Protein AF-A0A1G6EHE6-F1 (afdb_monomer_lite)

Radius of gyration: 26.33 Å; chains: 1; bounding box: 67×30×73 Å

Sequence (181 aa):
MSSIYSFLAGKMNAIILICGVLLIVLLVGNYIAILGHYNQIKSIMNWKNTKSMLNKNTHEVEDQADSEKVTPDSIRELETAFNKTCSWHEAFSQLIPLFPLFGILGTVAGLIMQLNTEDLSTIFSSLHLALGSTFYGLIFAIILKFVDAVGPSRTINETEIILEDYDKKVNNAVMLGNISE

Structure (mmCIF, N/CA/C/O backbone):
data_AF-A0A1G6EHE6-F1
#
_entry.id   AF-A0A1G6EHE6-F1
#
loop_
_atom_site.group_PDB
_atom_site.id
_atom_site.type_symbol
_atom_site.label_atom_id
_atom_site.label_alt_id
_atom_site.label_comp_id
_atom_site.label_asym_id
_atom_site.label_entity_id
_atom_site.label_seq_id
_atom_site.pdbx_PDB_ins_code
_atom_site.Cartn_x
_atom_site.Cartn_y
_atom_site.Cartn_z
_atom_site.occupancy
_atom_site.B_iso_or_equiv
_atom_site.auth_seq_id
_atom_site.auth_comp_id
_atom_site.auth_asym_id
_atom_site.auth_atom_id
_atom_site.pdbx_PDB_model_num
ATOM 1 N N . MET A 1 1 ? 32.432 3.040 -12.589 1.00 46.97 1 MET A N 1
ATOM 2 C CA . MET A 1 1 ? 31.118 3.720 -12.654 1.00 46.97 1 MET A CA 1
ATOM 3 C C . MET A 1 1 ? 30.158 3.016 -13.623 1.00 46.97 1 MET A C 1
ATOM 5 O O . MET A 1 1 ? 29.131 2.560 -13.158 1.00 46.97 1 MET A O 1
ATOM 9 N N . SER A 1 2 ? 30.499 2.823 -14.910 1.00 54.28 2 SER A N 1
ATOM 10 C CA . SER A 1 2 ? 29.617 2.233 -15.954 1.00 54.28 2 SER A CA 1
ATOM 11 C C . SER A 1 2 ? 28.984 0.851 -15.637 1.00 54.28 2 SER A C 1
ATOM 13 O O . SER A 1 2 ? 27.790 0.669 -15.860 1.00 54.28 2 SER A O 1
ATOM 15 N N . SER A 1 3 ? 29.723 -0.089 -15.030 1.00 56.53 3 SER A N 1
ATOM 16 C CA . SER A 1 3 ? 29.241 -1.471 -14.789 1.00 56.53 3 SER A CA 1
ATOM 17 C C . SER A 1 3 ? 28.079 -1.592 -13.780 1.00 56.53 3 SER A C 1
ATOM 19 O O . SER A 1 3 ? 27.205 -2.443 -13.918 1.00 56.53 3 SER A O 1
ATOM 21 N N . ILE A 1 4 ? 28.017 -0.706 -12.777 1.00 58.03 4 ILE A N 1
ATOM 22 C CA . ILE A 1 4 ? 26.925 -0.705 -11.785 1.00 58.03 4 ILE A CA 1
ATOM 23 C C . ILE A 1 4 ? 25.626 -0.191 -12.407 1.00 58.03 4 ILE A C 1
ATOM 25 O O . ILE A 1 4 ? 24.562 -0.735 -12.127 1.00 58.03 4 ILE A O 1
ATOM 29 N N . TYR A 1 5 ? 25.712 0.820 -13.275 1.00 60.62 5 TYR A N 1
ATOM 30 C CA . TYR A 1 5 ? 24.542 1.404 -13.929 1.00 60.62 5 TYR A CA 1
ATOM 31 C C . TYR A 1 5 ? 23.912 0.446 -14.936 1.00 60.62 5 TYR A C 1
ATOM 33 O O . TYR A 1 5 ? 22.695 0.295 -14.924 1.00 60.62 5 TYR A O 1
ATOM 41 N N . SER A 1 6 ? 24.708 -0.251 -15.755 1.00 58.25 6 SER A N 1
ATOM 42 C CA . SER A 1 6 ? 24.171 -1.243 -16.697 1.00 58.25 6 SER A CA 1
ATOM 43 C C . SER A 1 6 ? 23.527 -2.433 -15.976 1.00 58.25 6 SER A C 1
ATOM 45 O O . SER A 1 6 ? 22.465 -2.905 -16.385 1.00 58.25 6 SER A O 1
ATOM 47 N N . PHE A 1 7 ? 24.113 -2.871 -14.856 1.00 60.56 7 PHE A N 1
ATOM 48 C CA . PHE A 1 7 ? 23.555 -3.932 -14.019 1.00 60.56 7 PHE A CA 1
ATOM 49 C C . PHE A 1 7 ? 22.258 -3.514 -13.309 1.00 60.56 7 PHE A C 1
ATOM 51 O O . PHE A 1 7 ? 21.298 -4.287 -13.294 1.00 60.56 7 PHE A O 1
ATOM 58 N N . LEU A 1 8 ? 22.200 -2.300 -12.741 1.00 59.28 8 LEU A N 1
ATOM 59 C CA . LEU A 1 8 ? 20.983 -1.773 -12.108 1.00 59.28 8 LEU A CA 1
ATOM 60 C C . LEU A 1 8 ? 19.866 -1.562 -13.132 1.00 59.28 8 LEU A C 1
ATOM 62 O O . LEU A 1 8 ? 18.719 -1.918 -12.873 1.00 59.28 8 LEU A O 1
ATOM 66 N N . ALA A 1 9 ? 20.206 -1.012 -14.297 1.00 62.25 9 ALA A N 1
ATOM 67 C CA . ALA A 1 9 ? 19.264 -0.735 -15.368 1.00 62.25 9 ALA A CA 1
ATOM 68 C C . ALA A 1 9 ? 18.595 -2.018 -15.876 1.00 62.25 9 ALA A C 1
ATOM 70 O O . ALA A 1 9 ? 17.373 -2.094 -15.910 1.00 62.25 9 ALA A O 1
ATOM 71 N N . GLY A 1 10 ? 19.364 -3.079 -16.148 1.00 67.38 10 GLY A N 1
ATOM 72 C CA . GLY A 1 10 ? 18.800 -4.365 -16.578 1.00 67.38 10 GLY A CA 1
ATOM 73 C C . GLY A 1 10 ? 17.889 -5.041 -15.543 1.00 67.38 10 GLY A C 1
ATOM 74 O O . GLY A 1 10 ? 17.078 -5.892 -15.901 1.00 67.38 10 GLY A O 1
ATOM 75 N N . LYS A 1 11 ? 17.991 -4.665 -14.260 1.00 81.56 11 LYS A N 1
ATOM 76 C CA . LYS A 1 11 ? 17.233 -5.273 -13.152 1.00 81.56 11 LYS A CA 1
ATOM 77 C C . LYS A 1 11 ? 16.144 -4.379 -12.566 1.00 81.56 11 LYS A C 1
ATOM 79 O O . LYS A 1 11 ? 15.414 -4.829 -11.687 1.00 81.56 11 LYS A O 1
ATOM 84 N N . MET A 1 12 ? 15.984 -3.151 -13.049 1.00 80.50 12 MET A N 1
ATOM 85 C CA . MET A 1 12 ? 15.078 -2.175 -12.440 1.00 80.50 12 MET A CA 1
ATOM 86 C C . MET A 1 12 ? 13.614 -2.621 -12.460 1.00 80.50 12 MET A C 1
ATOM 88 O O . MET A 1 12 ? 12.939 -2.553 -11.438 1.00 80.50 12 MET A O 1
ATOM 92 N N . ASN A 1 13 ? 13.146 -3.164 -13.587 1.00 84.31 13 ASN A N 1
ATOM 93 C CA . ASN A 1 13 ? 11.782 -3.689 -13.701 1.00 84.31 13 ASN A CA 1
ATOM 94 C C . ASN A 1 13 ? 11.543 -4.838 -12.712 1.00 84.31 13 ASN A C 1
ATOM 96 O O . ASN A 1 13 ? 10.498 -4.897 -12.070 1.00 84.31 13 ASN A O 1
ATOM 100 N N . ALA A 1 14 ? 12.536 -5.716 -12.539 1.00 86.44 14 ALA A N 1
ATOM 101 C CA . ALA A 1 14 ? 12.469 -6.800 -11.565 1.00 86.44 14 ALA A CA 1
ATOM 102 C C . ALA A 1 14 ? 12.442 -6.270 -10.122 1.00 86.44 14 ALA A C 1
ATOM 104 O O . ALA A 1 14 ? 11.691 -6.793 -9.305 1.00 86.44 14 ALA A O 1
ATOM 105 N N . ILE A 1 15 ? 13.199 -5.212 -9.813 1.00 87.38 15 ILE A N 1
ATOM 106 C CA . ILE A 1 15 ? 13.167 -4.555 -8.497 1.00 87.38 15 ILE A CA 1
ATOM 107 C C . ILE A 1 15 ? 11.777 -3.973 -8.226 1.00 87.38 15 ILE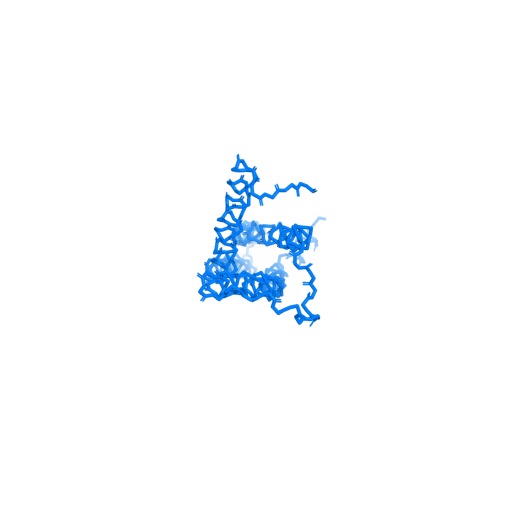 A C 1
ATOM 109 O O . ILE A 1 15 ? 11.216 -4.240 -7.168 1.00 87.38 15 ILE A O 1
ATOM 113 N N . ILE A 1 16 ? 11.188 -3.251 -9.187 1.00 87.94 16 ILE A N 1
ATOM 114 C CA . ILE A 1 16 ? 9.831 -2.692 -9.062 1.00 87.94 16 ILE A CA 1
ATOM 115 C C . ILE A 1 16 ? 8.811 -3.811 -8.817 1.00 87.94 16 ILE A C 1
ATOM 117 O O . ILE A 1 16 ? 7.983 -3.691 -7.918 1.00 87.94 16 ILE A O 1
ATOM 121 N N . LEU A 1 17 ? 8.900 -4.916 -9.564 1.00 89.06 17 LEU A N 1
ATOM 122 C CA . LEU A 1 17 ? 8.022 -6.078 -9.396 1.00 89.06 17 LEU A CA 1
ATOM 123 C C . LEU A 1 17 ? 8.167 -6.717 -8.009 1.00 89.06 17 LEU A C 1
ATOM 125 O O . LEU A 1 17 ? 7.165 -6.946 -7.336 1.00 89.06 17 LEU A O 1
ATOM 129 N N . ILE A 1 18 ? 9.398 -6.977 -7.560 1.00 91.94 18 ILE A N 1
ATOM 130 C CA . ILE A 1 18 ? 9.665 -7.599 -6.255 1.00 91.94 18 ILE A CA 1
ATOM 131 C C . ILE A 1 18 ? 9.201 -6.685 -5.120 1.00 91.94 18 ILE A C 1
ATOM 133 O O . ILE A 1 18 ? 8.507 -7.146 -4.218 1.00 91.94 18 ILE A O 1
ATOM 137 N N . CYS A 1 19 ? 9.532 -5.392 -5.174 1.00 91.12 19 CYS A N 1
ATOM 138 C CA . CYS A 1 19 ? 9.067 -4.412 -4.196 1.00 91.12 19 CYS A CA 1
ATOM 139 C C . CYS A 1 19 ? 7.539 -4.294 -4.198 1.00 91.12 19 CYS A C 1
ATOM 141 O O . CYS A 1 19 ? 6.944 -4.213 -3.128 1.00 91.12 19 CYS A O 1
ATOM 143 N N . GLY A 1 20 ? 6.902 -4.327 -5.372 1.00 91.12 20 GLY A N 1
ATOM 144 C CA . GLY A 1 20 ? 5.446 -4.301 -5.519 1.00 91.12 20 GLY A CA 1
ATOM 145 C C . GLY A 1 20 ? 4.784 -5.496 -4.848 1.00 91.12 20 GLY A C 1
ATOM 146 O O . GLY A 1 20 ? 3.915 -5.322 -4.000 1.00 91.12 20 GLY A O 1
ATOM 147 N N . VAL A 1 21 ? 5.244 -6.709 -5.161 1.00 93.38 21 VAL A N 1
ATOM 148 C CA . VAL A 1 21 ? 4.733 -7.947 -4.553 1.00 93.38 21 VAL A CA 1
ATOM 149 C C . VAL A 1 21 ? 4.984 -7.975 -3.046 1.00 93.38 21 VAL A C 1
ATOM 151 O O . VAL A 1 21 ? 4.081 -8.316 -2.286 1.00 93.38 21 VAL A O 1
ATOM 154 N N . LEU A 1 22 ? 6.174 -7.572 -2.595 1.00 94.31 22 LEU A N 1
ATOM 155 C CA . LEU A 1 22 ? 6.494 -7.474 -1.171 1.00 94.31 22 LEU A CA 1
ATOM 156 C C . LEU A 1 22 ? 5.542 -6.510 -0.452 1.00 94.31 22 LEU A C 1
ATOM 158 O O . LEU A 1 22 ? 5.023 -6.848 0.610 1.00 94.31 22 LEU A O 1
ATOM 162 N N . LEU A 1 23 ? 5.275 -5.339 -1.040 1.00 93.25 23 LEU A N 1
ATOM 163 C CA . LEU A 1 23 ? 4.360 -4.365 -0.455 1.00 93.25 23 LEU A CA 1
ATOM 164 C C . LEU A 1 23 ? 2.926 -4.900 -0.402 1.00 93.25 23 LEU A C 1
ATOM 166 O O . LEU A 1 23 ? 2.255 -4.702 0.603 1.00 93.25 23 LEU A O 1
ATOM 170 N N . ILE A 1 24 ? 2.473 -5.626 -1.433 1.00 92.62 24 ILE A N 1
ATOM 171 C CA . ILE A 1 24 ? 1.167 -6.304 -1.416 1.00 92.62 24 ILE A CA 1
ATOM 172 C C . ILE A 1 24 ? 1.088 -7.265 -0.226 1.00 92.62 24 ILE A C 1
ATOM 174 O O . ILE A 1 24 ? 0.118 -7.221 0.525 1.00 92.62 24 ILE A O 1
ATOM 178 N N . VAL A 1 25 ? 2.106 -8.108 -0.025 1.00 93.25 25 VAL A N 1
ATOM 179 C CA . VAL A 1 25 ? 2.135 -9.068 1.091 1.00 93.25 25 VAL A CA 1
ATOM 180 C C . VAL A 1 25 ? 2.094 -8.350 2.440 1.00 93.25 25 VAL A C 1
ATOM 182 O O . VAL A 1 25 ? 1.324 -8.749 3.312 1.00 93.25 25 VAL A O 1
ATOM 185 N N . LEU A 1 26 ? 2.868 -7.274 2.608 1.00 92.38 26 LEU A N 1
ATOM 186 C CA . LEU A 1 26 ? 2.869 -6.474 3.837 1.00 92.38 26 LEU A CA 1
ATOM 187 C C . LEU A 1 26 ? 1.515 -5.798 4.086 1.00 92.38 26 LEU A C 1
ATOM 189 O O . LEU A 1 26 ? 1.013 -5.836 5.206 1.00 92.38 26 LEU A O 1
ATOM 193 N N . LEU A 1 27 ? 0.897 -5.229 3.050 1.00 91.25 27 LEU A N 1
ATOM 194 C CA . LEU A 1 27 ? -0.382 -4.525 3.149 1.00 91.25 27 LEU A CA 1
ATOM 195 C C . LEU A 1 27 ? -1.526 -5.502 3.459 1.00 91.25 27 LEU A C 1
ATOM 197 O O . LEU A 1 27 ? -2.332 -5.234 4.346 1.00 91.25 27 LEU A O 1
ATOM 201 N N . VAL A 1 28 ? -1.555 -6.669 2.806 1.00 90.69 28 VAL A N 1
ATOM 202 C CA . VAL A 1 28 ? -2.533 -7.735 3.084 1.00 90.69 28 VAL A CA 1
ATOM 203 C C . VAL A 1 28 ? -2.325 -8.331 4.477 1.00 90.69 28 VAL A C 1
ATOM 205 O O . VAL A 1 28 ? -3.293 -8.493 5.217 1.00 90.69 28 VAL A O 1
ATOM 208 N N . GLY A 1 29 ? -1.081 -8.624 4.865 1.00 90.12 29 GLY A N 1
ATOM 209 C CA . GLY A 1 29 ? -0.766 -9.126 6.204 1.00 90.12 29 GLY A CA 1
ATOM 210 C C . GLY A 1 29 ? -1.202 -8.147 7.294 1.00 90.12 29 GLY A C 1
ATOM 211 O O . GLY A 1 29 ? -1.838 -8.545 8.270 1.00 90.12 29 GLY A O 1
ATOM 212 N N . ASN A 1 30 ? -0.945 -6.855 7.084 1.00 90.62 30 ASN A N 1
ATOM 213 C CA . ASN A 1 30 ? -1.386 -5.816 8.003 1.00 90.62 30 ASN A CA 1
ATOM 214 C C . ASN A 1 30 ? -2.915 -5.661 8.017 1.00 90.62 30 ASN A C 1
ATOM 216 O O . ASN A 1 30 ? -3.511 -5.510 9.078 1.00 90.62 30 ASN A O 1
ATOM 220 N N . TYR A 1 31 ? -3.577 -5.771 6.861 1.00 90.75 31 TYR A N 1
ATOM 221 C CA . TYR A 1 31 ? -5.038 -5.734 6.780 1.00 90.75 31 TYR A CA 1
ATOM 222 C C . TYR A 1 31 ? -5.698 -6.856 7.594 1.00 90.75 31 TYR A C 1
ATOM 224 O O . TYR A 1 31 ? -6.672 -6.606 8.303 1.00 90.75 31 TYR A O 1
ATOM 232 N N . ILE A 1 32 ? -5.148 -8.073 7.557 1.00 91.12 32 ILE A N 1
ATOM 233 C CA . ILE A 1 32 ? -5.642 -9.193 8.373 1.00 91.12 32 ILE A CA 1
ATOM 234 C C . ILE A 1 32 ? -5.498 -8.882 9.871 1.00 91.12 32 ILE A C 1
ATOM 236 O O . ILE A 1 32 ? -6.427 -9.143 10.635 1.00 91.12 32 ILE A O 1
ATOM 240 N N . ALA A 1 33 ? -4.373 -8.292 10.291 1.00 88.88 33 ALA A N 1
ATOM 241 C CA . ALA A 1 33 ? -4.165 -7.885 11.683 1.00 88.88 33 ALA A CA 1
ATOM 242 C C . ALA A 1 33 ? -5.183 -6.819 12.130 1.00 88.88 33 ALA A C 1
ATOM 244 O O . ALA A 1 33 ? -5.808 -6.966 13.182 1.00 88.88 33 ALA A O 1
ATOM 245 N N . ILE A 1 34 ? -5.427 -5.802 11.294 1.00 88.56 34 ILE A N 1
ATOM 246 C CA . ILE A 1 34 ? -6.449 -4.767 11.531 1.00 88.56 34 ILE A CA 1
ATOM 247 C C . ILE A 1 34 ? -7.835 -5.394 11.675 1.00 88.56 34 ILE A C 1
ATOM 249 O O . ILE A 1 34 ? -8.570 -5.059 12.600 1.00 88.56 34 ILE A O 1
ATOM 253 N N . LEU A 1 35 ? -8.191 -6.334 10.796 1.00 87.38 35 LEU A N 1
ATOM 254 C CA . LEU A 1 35 ? -9.485 -7.011 10.852 1.00 87.38 35 LEU A CA 1
ATOM 255 C C . LEU A 1 35 ? -9.638 -7.859 12.126 1.00 87.38 35 LEU A C 1
ATOM 257 O O . LEU A 1 35 ? -10.729 -7.933 12.694 1.00 87.38 35 LEU A O 1
ATOM 261 N N . GLY A 1 36 ? -8.545 -8.464 12.601 1.00 86.50 36 GLY A N 1
ATOM 262 C CA . GLY A 1 36 ? -8.493 -9.154 13.889 1.00 86.50 36 GLY A CA 1
ATOM 263 C C . GLY A 1 36 ? -8.833 -8.222 15.053 1.00 86.50 36 GLY A C 1
ATOM 264 O O . GLY A 1 36 ? -9.741 -8.523 15.831 1.00 86.50 36 GLY A O 1
ATOM 265 N N . HIS A 1 37 ? -8.174 -7.062 15.122 1.00 85.75 37 HIS A N 1
ATOM 266 C CA . HIS A 1 37 ? -8.457 -6.043 16.136 1.00 85.75 37 HIS A CA 1
ATOM 267 C C . HIS A 1 37 ? -9.887 -5.498 16.027 1.00 85.75 37 HIS A C 1
ATOM 269 O O . HIS A 1 37 ? -10.592 -5.438 17.033 1.00 85.75 37 HIS A O 1
ATOM 275 N N . TYR A 1 38 ? -10.363 -5.194 14.814 1.00 84.44 38 TYR A N 1
ATOM 276 C CA . TYR A 1 38 ? -11.737 -4.742 14.573 1.00 84.44 38 TYR A CA 1
ATOM 277 C C . TYR A 1 38 ? -12.773 -5.728 15.128 1.00 84.44 38 TYR A C 1
ATOM 279 O O . TYR A 1 38 ? -13.697 -5.330 15.839 1.00 84.44 38 TYR A O 1
ATOM 287 N N . ASN A 1 39 ? -12.615 -7.026 14.847 1.00 84.81 39 ASN A N 1
ATOM 288 C CA . ASN A 1 39 ? -13.546 -8.050 15.319 1.00 84.81 39 ASN A CA 1
ATOM 289 C C . ASN A 1 39 ? -13.543 -8.179 16.850 1.00 84.81 39 ASN A C 1
ATOM 291 O O . ASN A 1 39 ? -14.613 -8.333 17.447 1.00 84.81 39 ASN A O 1
ATOM 295 N N . GLN A 1 40 ? -12.373 -8.073 17.491 1.00 84.12 40 GLN A N 1
ATOM 296 C CA . GLN A 1 40 ? -12.267 -8.076 18.953 1.00 84.12 40 GLN A CA 1
ATOM 297 C C . GLN A 1 40 ? -12.974 -6.863 19.565 1.00 84.12 40 GLN A C 1
ATOM 299 O O . GLN A 1 40 ? -13.888 -7.046 20.371 1.00 84.12 40 GLN A O 1
ATOM 304 N N . ILE A 1 41 ? -12.642 -5.649 19.114 1.00 81.81 41 ILE A N 1
ATOM 305 C CA . ILE A 1 41 ? -13.253 -4.401 19.599 1.00 81.81 41 ILE A CA 1
ATOM 306 C C . ILE A 1 41 ? -14.781 -4.448 19.409 1.00 81.81 41 ILE A C 1
ATOM 308 O O . ILE A 1 41 ? -15.544 -4.173 20.339 1.00 81.81 41 ILE A O 1
ATOM 312 N N . LYS A 1 42 ? -15.253 -4.898 18.238 1.00 81.88 42 LYS A N 1
ATOM 313 C CA . LYS A 1 42 ? -16.684 -5.031 17.924 1.00 81.88 42 LYS A CA 1
ATOM 314 C C . LYS A 1 42 ? -17.421 -6.002 18.848 1.00 81.88 42 LYS A C 1
ATOM 316 O O . LYS A 1 42 ? -18.529 -5.692 19.289 1.00 81.88 42 LYS A O 1
ATOM 321 N N . SER A 1 43 ? -16.832 -7.164 19.139 1.00 79.06 43 SER A N 1
ATOM 322 C CA . SER A 1 43 ? -17.438 -8.168 20.026 1.00 79.06 43 SER A CA 1
ATOM 323 C C . SER A 1 43 ? -17.643 -7.632 21.448 1.00 79.06 43 SER A C 1
ATOM 325 O O . SER A 1 43 ? -18.735 -7.769 22.006 1.00 79.06 43 SER A O 1
ATOM 327 N N . ILE A 1 44 ? -16.644 -6.919 21.976 1.00 72.94 44 ILE A N 1
ATOM 328 C CA . ILE A 1 44 ? -16.655 -6.348 23.326 1.00 72.94 44 ILE A CA 1
ATOM 329 C C . ILE A 1 44 ? -17.759 -5.290 23.476 1.00 72.94 44 ILE A C 1
ATOM 331 O O . ILE A 1 44 ? -18.520 -5.309 24.450 1.00 72.94 44 ILE A O 1
ATOM 335 N N . MET A 1 45 ? -17.919 -4.387 22.504 1.00 69.19 45 MET A N 1
ATOM 336 C CA . MET A 1 45 ? -18.953 -3.348 22.616 1.00 69.19 45 MET A CA 1
ATOM 337 C C . MET A 1 45 ? -20.366 -3.880 22.380 1.00 69.19 45 MET A C 1
ATOM 339 O O . MET A 1 45 ? -21.297 -3.440 23.060 1.00 69.19 45 MET A O 1
ATOM 343 N N . ASN A 1 46 ? -20.551 -4.828 21.453 1.00 69.44 46 ASN A N 1
ATOM 344 C CA . ASN A 1 46 ? -21.866 -5.435 21.222 1.00 69.44 46 ASN A CA 1
ATOM 345 C C . ASN A 1 46 ? -22.372 -6.177 22.468 1.00 69.44 46 ASN A C 1
ATOM 347 O O . ASN A 1 46 ? -23.564 -6.107 22.788 1.00 69.44 46 ASN A O 1
ATOM 351 N N . TRP A 1 47 ? -21.473 -6.836 23.206 1.00 57.47 47 TRP A N 1
ATOM 352 C CA . TRP A 1 47 ? -21.811 -7.488 24.469 1.00 57.47 47 TRP A CA 1
ATOM 353 C C . TRP A 1 47 ? -22.275 -6.479 25.531 1.00 57.47 47 TRP A C 1
ATOM 355 O O . TRP A 1 47 ? -23.330 -6.660 26.145 1.00 57.47 47 TRP A O 1
ATOM 365 N N . LYS A 1 48 ? -21.562 -5.354 25.685 1.00 58.81 48 LYS A N 1
ATOM 366 C CA . LYS A 1 48 ? -21.922 -4.294 26.645 1.00 58.81 48 LYS A CA 1
ATOM 367 C C . LYS A 1 48 ? -23.272 -3.644 26.320 1.00 58.81 48 LYS A C 1
ATOM 369 O O . LYS A 1 48 ? -24.071 -3.412 27.227 1.00 58.81 48 LYS A O 1
ATOM 374 N N . ASN A 1 49 ? -23.561 -3.403 25.038 1.00 56.06 49 ASN A N 1
ATOM 375 C CA . ASN A 1 49 ? -24.843 -2.835 24.610 1.00 56.06 49 ASN A CA 1
ATOM 376 C C . ASN A 1 49 ? -26.013 -3.796 24.900 1.00 56.06 49 ASN A C 1
ATOM 378 O O . ASN A 1 49 ? -27.057 -3.381 25.398 1.00 56.06 49 ASN A O 1
ATOM 382 N N . THR A 1 50 ? -25.811 -5.101 24.686 1.00 51.97 50 THR A N 1
ATOM 383 C CA . THR A 1 50 ? -26.812 -6.137 24.996 1.00 51.97 50 THR A CA 1
ATOM 384 C C . THR A 1 50 ? -27.067 -6.242 26.505 1.00 51.97 50 THR A C 1
ATOM 386 O O . THR A 1 50 ? -28.219 -6.219 26.939 1.00 51.97 50 THR A O 1
ATOM 389 N N . LYS A 1 51 ? -26.013 -6.257 27.334 1.00 53.25 51 LYS A N 1
ATOM 390 C CA . LYS A 1 51 ? -26.146 -6.319 28.801 1.00 53.25 51 LYS A CA 1
ATOM 391 C C . LYS A 1 51 ? -26.777 -5.048 29.389 1.00 53.25 51 LYS A C 1
ATOM 393 O O . LYS A 1 51 ? -27.585 -5.134 30.309 1.00 53.25 51 LYS A O 1
ATOM 398 N N . SER A 1 52 ? -26.484 -3.873 28.821 1.00 48.00 52 SER A N 1
ATOM 399 C CA . SER A 1 52 ? -27.118 -2.604 29.213 1.00 48.00 52 SER A CA 1
ATOM 400 C C . SER A 1 52 ? -28.623 -2.566 28.921 1.00 48.00 52 SER A C 1
ATOM 402 O O . SER A 1 52 ? -29.356 -1.899 29.649 1.00 48.00 52 SER A O 1
ATOM 404 N N . MET A 1 53 ? -29.089 -3.249 27.871 1.00 41.12 53 MET A N 1
ATOM 405 C CA . MET A 1 53 ? -30.516 -3.342 27.538 1.00 41.12 53 MET A CA 1
ATOM 406 C C . MET A 1 53 ? -31.257 -4.310 28.472 1.00 41.12 53 MET A C 1
ATOM 408 O O . MET A 1 53 ? -32.374 -4.019 28.892 1.00 41.12 53 MET A O 1
ATOM 412 N N . LEU A 1 54 ? -30.626 -5.430 28.843 1.00 48.28 54 LEU A N 1
ATOM 413 C CA . LEU A 1 54 ? -31.186 -6.411 29.784 1.00 48.28 54 LEU A CA 1
ATOM 414 C C . LEU A 1 54 ? -31.270 -5.878 31.225 1.00 48.28 54 LEU A C 1
ATOM 416 O O . LEU A 1 54 ? -32.264 -6.115 31.910 1.00 48.28 54 LEU A O 1
ATOM 420 N N . ASN A 1 55 ? -30.286 -5.086 31.662 1.00 47.88 55 ASN A N 1
ATOM 421 C CA . ASN A 1 55 ? -30.278 -4.482 33.002 1.00 47.88 55 ASN A CA 1
ATOM 422 C C . ASN A 1 55 ? -31.347 -3.377 33.174 1.00 47.88 55 ASN A C 1
ATOM 424 O O . ASN A 1 55 ? -31.737 -3.037 34.283 1.00 47.88 55 ASN A O 1
ATOM 428 N N . LYS A 1 56 ? -31.882 -2.820 32.079 1.00 50.19 56 LYS A N 1
ATOM 429 C CA . LYS A 1 56 ? -32.932 -1.791 32.162 1.00 50.19 56 LYS A CA 1
ATOM 430 C C . LYS A 1 56 ? -34.326 -2.364 32.464 1.00 50.19 56 LYS A C 1
ATOM 432 O O . LYS A 1 56 ? -35.204 -1.606 32.862 1.00 50.19 56 LYS A O 1
ATOM 437 N N . ASN A 1 57 ? -34.521 -3.676 32.290 1.00 46.88 57 ASN A N 1
ATOM 438 C CA . ASN A 1 57 ? -35.835 -4.331 32.363 1.00 46.88 57 ASN A CA 1
ATOM 439 C C . ASN A 1 57 ? -35.969 -5.381 33.479 1.00 46.88 57 ASN A C 1
ATOM 441 O O . ASN A 1 57 ? -37.068 -5.889 33.689 1.00 46.88 57 ASN A O 1
ATOM 445 N N . THR A 1 58 ? -34.898 -5.701 34.206 1.00 45.94 58 THR A N 1
ATOM 446 C CA . THR A 1 58 ? -34.913 -6.769 35.218 1.00 45.94 58 THR A CA 1
ATOM 447 C C . THR A 1 58 ? -34.075 -6.337 36.417 1.00 45.94 58 THR A C 1
ATOM 449 O O . THR A 1 58 ? -32.866 -6.173 36.299 1.00 45.94 58 THR A O 1
ATOM 452 N N . HIS A 1 59 ? -34.719 -6.125 37.568 1.00 45.00 59 HIS A N 1
ATOM 453 C CA . HIS A 1 59 ? -34.097 -5.754 38.848 1.00 45.00 59 HIS A CA 1
ATOM 454 C C . HIS A 1 59 ? -33.366 -6.936 39.520 1.00 45.00 59 HIS A C 1
ATOM 456 O O . HIS A 1 59 ? -33.418 -7.085 40.738 1.00 45.00 59 HIS A O 1
ATOM 462 N N . GLU A 1 60 ? -32.699 -7.792 38.749 1.00 39.88 60 GLU A N 1
ATOM 463 C CA . GLU A 1 60 ? -31.997 -8.963 39.274 1.00 39.88 60 GLU A CA 1
ATOM 464 C C . GLU A 1 60 ? -30.584 -9.020 38.691 1.00 39.88 60 GLU A C 1
ATOM 466 O O . GLU A 1 60 ? -30.372 -9.196 37.490 1.00 39.88 60 GLU A O 1
ATOM 471 N N . VAL A 1 61 ? -29.606 -8.805 39.573 1.00 44.62 61 VAL A N 1
ATOM 472 C CA . VAL A 1 61 ? -28.184 -8.998 39.297 1.00 44.62 61 VAL A CA 1
ATOM 473 C C . VAL A 1 61 ? -27.901 -10.479 39.498 1.00 44.62 61 VAL A C 1
ATOM 475 O O . VAL A 1 61 ? -27.644 -10.918 40.616 1.00 44.62 61 VAL A O 1
ATOM 478 N N . GLU A 1 62 ? -27.980 -11.256 38.421 1.00 38.09 62 GLU A N 1
ATOM 479 C CA . GLU A 1 62 ? -27.384 -12.587 38.413 1.00 38.09 62 GLU A CA 1
ATOM 480 C C . GLU A 1 62 ? -25.915 -12.453 37.995 1.00 38.09 62 GLU A C 1
ATOM 482 O O . GLU A 1 62 ? -25.569 -12.275 36.822 1.00 38.09 62 GLU A O 1
ATOM 487 N N . ASP A 1 63 ? -25.049 -12.473 39.009 1.00 52.53 63 ASP A N 1
ATOM 488 C CA . ASP A 1 63 ? -23.614 -12.689 38.872 1.00 52.53 63 ASP A CA 1
ATOM 489 C C . ASP A 1 63 ? -23.381 -14.108 38.337 1.00 52.53 63 ASP A C 1
ATOM 491 O O . ASP A 1 63 ? -23.234 -15.064 39.097 1.00 52.53 63 ASP A O 1
ATOM 495 N N . GLN A 1 64 ? -23.331 -14.256 37.013 1.00 38.00 64 GLN A N 1
ATOM 496 C CA . GLN A 1 64 ? -22.662 -15.400 36.400 1.00 38.00 64 GLN A CA 1
ATOM 497 C C . GLN A 1 64 ? -21.294 -14.981 35.871 1.00 38.00 64 GLN A C 1
ATOM 499 O O . GLN A 1 64 ? -21.145 -14.130 34.988 1.00 38.00 64 GLN A O 1
ATOM 504 N N . ALA A 1 65 ? -20.311 -15.577 36.539 1.00 49.22 65 ALA A N 1
ATOM 505 C CA . ALA A 1 65 ? -18.881 -15.481 36.359 1.00 49.22 65 ALA A CA 1
ATOM 506 C C . ALA A 1 65 ? -18.415 -15.904 34.953 1.00 49.22 65 ALA A C 1
ATOM 508 O O . ALA A 1 65 ? -19.134 -16.559 34.204 1.00 49.22 65 ALA A O 1
ATOM 509 N N . ASP A 1 66 ? -17.169 -15.523 34.663 1.00 40.03 66 ASP A N 1
ATOM 510 C CA . ASP A 1 66 ? -16.333 -15.872 33.503 1.00 40.03 66 ASP A CA 1
ATOM 511 C C . ASP A 1 66 ? -16.484 -15.042 32.221 1.00 40.03 66 ASP A C 1
ATOM 513 O O . ASP A 1 66 ? -15.954 -15.405 31.173 1.00 40.03 66 ASP A O 1
ATOM 517 N N . SER A 1 67 ? -17.072 -13.847 32.302 1.00 41.94 67 SER A N 1
ATOM 518 C CA . SER A 1 67 ? -16.656 -12.778 31.389 1.00 41.94 67 SER A CA 1
ATOM 519 C C . SER A 1 67 ? -15.492 -12.061 32.050 1.00 41.94 67 SER A C 1
ATOM 521 O O . SER A 1 67 ? -15.700 -11.364 33.045 1.00 41.94 67 SER A O 1
ATOM 523 N N . GLU A 1 68 ? -14.284 -12.239 31.513 1.00 43.16 68 GLU A N 1
ATOM 524 C CA . GLU A 1 68 ? -13.150 -11.336 31.717 1.00 43.16 68 GLU A CA 1
ATOM 525 C C . GLU A 1 68 ? -13.699 -9.919 31.907 1.00 43.16 68 GLU A C 1
ATOM 527 O O . GLU A 1 68 ? -14.444 -9.421 31.053 1.00 43.16 68 GLU A O 1
ATOM 532 N N . LYS A 1 69 ? -13.499 -9.340 33.101 1.00 44.19 69 LYS A N 1
ATOM 533 C CA . LYS A 1 69 ? -13.987 -7.994 33.404 1.00 44.19 69 LYS A CA 1
ATOM 534 C C . LYS A 1 69 ? -13.382 -7.099 32.336 1.00 44.19 69 LYS A C 1
ATOM 536 O O . LYS A 1 69 ? -12.185 -6.838 32.366 1.00 44.19 69 LYS A O 1
ATOM 541 N N . VAL A 1 70 ? -14.206 -6.674 31.383 1.00 54.00 70 VAL A N 1
ATOM 542 C CA . VAL A 1 70 ? -13.839 -5.683 30.377 1.00 54.00 70 VAL A CA 1
ATOM 543 C C . VAL A 1 70 ? -13.684 -4.359 31.120 1.00 54.00 70 VAL A C 1
ATOM 545 O O . VAL A 1 70 ? -14.600 -3.539 31.200 1.00 54.00 70 VAL A O 1
ATOM 548 N N . THR A 1 71 ? -12.539 -4.213 31.770 1.00 61.94 71 THR A N 1
ATOM 549 C CA . THR A 1 71 ? -12.097 -3.017 32.478 1.00 61.94 71 THR A CA 1
ATOM 550 C C . THR A 1 71 ? -11.708 -1.983 31.419 1.00 61.94 71 THR A C 1
ATOM 552 O O . THR A 1 71 ? -11.233 -2.385 30.350 1.00 61.94 71 THR A O 1
ATOM 555 N N . PRO A 1 72 ? -11.875 -0.669 31.664 1.00 65.50 72 PRO A N 1
ATOM 556 C CA . PRO A 1 72 ? -11.346 0.381 30.788 1.00 65.50 72 PRO A CA 1
ATOM 557 C C . PRO A 1 72 ? -9.910 0.111 30.309 1.00 65.50 72 PRO A C 1
ATOM 559 O O . PRO A 1 72 ? -9.590 0.372 29.153 1.00 65.50 72 PRO A O 1
ATOM 562 N N . ASP A 1 73 ? -9.091 -0.517 31.154 1.00 74.25 73 ASP A N 1
ATOM 563 C CA . ASP A 1 73 ? -7.720 -0.932 30.846 1.00 74.25 73 ASP A CA 1
ATOM 564 C C . ASP A 1 73 ? -7.608 -1.920 29.675 1.00 74.25 73 ASP A C 1
ATOM 566 O O . ASP A 1 73 ? -6.748 -1.746 28.815 1.00 74.25 73 ASP A O 1
ATOM 570 N N . SER A 1 74 ? -8.507 -2.906 29.576 1.00 74.88 74 SER A N 1
ATOM 571 C CA . SER A 1 74 ? -8.503 -3.888 28.476 1.00 74.88 74 SER A CA 1
ATOM 572 C C . SER A 1 74 ? -8.805 -3.241 27.119 1.00 74.88 74 SER A C 1
ATOM 574 O O . SER A 1 74 ? -8.198 -3.583 26.108 1.00 74.88 74 SER A O 1
ATOM 576 N N . ILE A 1 75 ? -9.700 -2.247 27.090 1.00 77.50 75 ILE A N 1
ATOM 577 C CA . ILE A 1 75 ? -10.030 -1.509 25.863 1.00 77.50 75 ILE A CA 1
ATOM 578 C C . ILE A 1 75 ? -8.877 -0.584 25.470 1.00 77.50 75 ILE A C 1
ATOM 580 O O . ILE A 1 75 ? -8.533 -0.529 24.293 1.00 77.50 75 ILE A O 1
ATOM 584 N N . ARG A 1 76 ? -8.224 0.066 26.443 1.00 81.50 76 ARG A N 1
ATOM 585 C CA . ARG A 1 76 ? -7.020 0.882 26.208 1.00 81.50 76 ARG A CA 1
ATOM 586 C C . ARG A 1 76 ? -5.855 0.054 25.663 1.00 81.50 76 ARG A C 1
ATOM 588 O O . ARG A 1 76 ? -5.098 0.533 24.817 1.00 81.50 76 ARG A O 1
ATOM 595 N N . GLU A 1 77 ? -5.696 -1.188 26.120 1.00 85.31 77 GLU A N 1
ATOM 596 C CA . GLU A 1 77 ? -4.688 -2.105 25.580 1.00 85.31 77 GLU A CA 1
ATOM 597 C C . GLU A 1 77 ? -4.992 -2.478 24.120 1.00 85.31 77 GLU A C 1
ATOM 599 O O . GLU A 1 77 ? -4.105 -2.390 23.265 1.00 85.31 77 GLU A O 1
ATOM 604 N N . LEU A 1 78 ? -6.254 -2.804 23.806 1.00 84.00 78 LEU A N 1
ATOM 605 C CA . LEU A 1 78 ? -6.696 -3.070 22.432 1.00 84.00 78 LEU A CA 1
ATOM 606 C C . LEU A 1 78 ? -6.516 -1.852 21.521 1.00 84.00 78 LEU A C 1
ATOM 608 O O . LEU A 1 78 ? -6.042 -2.002 20.396 1.00 84.00 78 LEU A O 1
ATOM 612 N N . GLU A 1 79 ? -6.852 -0.657 22.002 1.00 86.44 79 GLU A N 1
ATOM 613 C CA . GLU A 1 79 ? -6.643 0.601 21.285 1.00 86.44 79 GLU A CA 1
ATOM 614 C C . GLU A 1 79 ? -5.154 0.827 21.003 1.00 86.44 79 GLU A C 1
ATOM 616 O O . GLU A 1 79 ? -4.769 1.118 19.875 1.00 86.44 79 GLU A O 1
ATOM 621 N N . THR A 1 80 ? -4.286 0.614 21.994 1.00 88.44 80 THR A N 1
ATOM 622 C CA . THR A 1 80 ? -2.835 0.770 21.817 1.00 88.44 80 THR A CA 1
ATOM 623 C C . THR A 1 80 ? -2.290 -0.205 20.766 1.00 88.44 80 THR A C 1
ATOM 625 O O . THR A 1 80 ? -1.478 0.177 19.915 1.00 88.44 80 THR A O 1
ATOM 628 N N . ALA A 1 81 ? -2.747 -1.461 20.785 1.00 87.50 81 ALA A N 1
ATOM 629 C CA . ALA A 1 81 ? -2.371 -2.466 19.792 1.00 87.50 81 ALA A CA 1
ATOM 630 C C . ALA A 1 81 ? -2.897 -2.123 18.385 1.00 87.50 81 ALA A C 1
ATOM 632 O O . ALA A 1 81 ? -2.164 -2.235 17.394 1.00 87.50 81 ALA A O 1
ATOM 633 N N . PHE A 1 82 ? -4.140 -1.646 18.297 1.00 88.94 82 PHE A N 1
ATOM 634 C CA . PHE A 1 82 ? -4.754 -1.177 17.059 1.00 88.94 82 PHE A CA 1
ATOM 635 C C . PHE A 1 82 ? -4.010 0.036 16.482 1.00 88.94 82 PHE A C 1
ATOM 637 O O . PHE A 1 82 ? -3.612 0.003 15.317 1.00 88.94 82 PHE A O 1
ATOM 644 N N . ASN A 1 83 ? -3.710 1.049 17.299 1.00 89.75 83 ASN A N 1
ATOM 645 C CA . ASN A 1 83 ? -2.978 2.255 16.899 1.00 89.75 83 ASN A CA 1
ATOM 646 C C . ASN A 1 83 ? -1.574 1.922 16.380 1.00 89.75 83 ASN A C 1
ATOM 648 O O . ASN A 1 83 ? -1.127 2.469 15.371 1.00 89.75 83 ASN A O 1
ATOM 652 N N . LYS A 1 84 ? -0.884 0.964 17.011 1.00 91.06 84 LYS A N 1
ATOM 653 C CA . LYS A 1 84 ? 0.412 0.476 16.519 1.00 91.06 84 LYS A CA 1
ATOM 654 C C . LYS A 1 84 ? 0.294 -0.139 15.123 1.00 91.06 84 LYS A C 1
ATOM 656 O O . LYS A 1 84 ? 1.144 0.103 14.268 1.00 91.06 84 LYS A O 1
ATOM 661 N N . THR A 1 85 ? -0.752 -0.922 14.888 1.00 89.88 85 THR A N 1
ATOM 662 C CA . THR A 1 85 ? -1.025 -1.565 13.594 1.00 89.88 85 THR A CA 1
ATOM 663 C C . THR A 1 85 ? -1.411 -0.533 12.523 1.00 89.88 85 THR A C 1
ATOM 665 O O . THR A 1 85 ? -0.960 -0.624 11.377 1.00 89.88 85 THR A O 1
ATOM 668 N N . CYS A 1 86 ? -2.158 0.507 12.908 1.00 90.25 86 CYS A N 1
ATOM 669 C CA . CYS A 1 86 ? -2.489 1.642 12.045 1.00 90.25 86 CYS A CA 1
ATOM 670 C C . CYS A 1 86 ? -1.246 2.444 11.649 1.00 90.25 86 CYS A C 1
ATOM 672 O O . CYS A 1 86 ? -1.066 2.738 10.473 1.00 90.25 86 CYS A O 1
ATOM 674 N N . SER A 1 87 ? -0.319 2.693 12.576 1.00 92.31 87 SER A N 1
ATOM 675 C CA . SER A 1 87 ? 0.941 3.377 12.255 1.00 92.31 87 SER A CA 1
ATOM 676 C C . SER A 1 87 ? 1.760 2.627 11.191 1.00 92.31 87 SER A C 1
ATOM 678 O O . SER A 1 87 ? 2.276 3.230 10.248 1.00 92.31 87 SER A O 1
ATOM 680 N N . TRP A 1 88 ? 1.819 1.291 11.268 1.00 89.44 88 TRP A N 1
ATOM 681 C CA . TRP A 1 88 ? 2.438 0.479 10.212 1.00 89.44 88 TRP A CA 1
ATOM 682 C C . TRP A 1 88 ? 1.675 0.556 8.887 1.00 89.44 88 TRP A C 1
ATOM 684 O O . TRP A 1 88 ? 2.294 0.597 7.823 1.00 89.44 88 TRP A O 1
ATOM 694 N N . HIS A 1 89 ? 0.341 0.600 8.936 1.00 92.75 89 HIS A N 1
ATOM 695 C CA . HIS A 1 89 ? -0.485 0.767 7.742 1.00 92.75 89 HIS A CA 1
ATOM 696 C C . HIS A 1 89 ? -0.185 2.084 7.031 1.00 92.75 89 HIS A C 1
ATOM 698 O O . HIS A 1 89 ? 0.040 2.077 5.823 1.00 92.75 89 HIS A O 1
ATOM 704 N N . GLU A 1 90 ? -0.129 3.188 7.774 1.00 93.12 90 GLU A N 1
ATOM 705 C CA . GLU A 1 90 ? 0.187 4.508 7.235 1.00 93.12 90 GLU A CA 1
ATOM 706 C C . GLU A 1 90 ? 1.551 4.519 6.545 1.00 93.12 90 GLU A C 1
ATOM 708 O O . GLU A 1 90 ? 1.662 5.002 5.416 1.00 93.12 90 GLU A O 1
ATOM 713 N N . ALA A 1 91 ? 2.570 3.915 7.164 1.00 92.75 91 ALA A N 1
ATOM 714 C CA . ALA A 1 91 ? 3.895 3.795 6.563 1.00 92.75 91 ALA A CA 1
ATOM 715 C C . ALA A 1 91 ? 3.852 3.049 5.214 1.00 92.75 91 ALA A C 1
ATOM 717 O O . ALA A 1 91 ? 4.481 3.476 4.244 1.00 92.75 91 ALA A O 1
ATOM 718 N N . PHE A 1 92 ? 3.077 1.962 5.112 1.00 91.81 92 PHE A N 1
ATOM 719 C CA . PHE A 1 92 ? 2.904 1.230 3.852 1.00 91.81 92 PHE A CA 1
ATOM 720 C C . PHE A 1 92 ? 2.079 2.004 2.820 1.00 91.81 92 PHE A C 1
ATOM 722 O O . PHE A 1 92 ? 2.446 2.021 1.644 1.00 91.81 92 PHE A O 1
ATOM 729 N N . SER A 1 93 ? 1.013 2.689 3.237 1.00 92.75 93 SER A N 1
ATOM 730 C CA . SER A 1 93 ? 0.191 3.514 2.342 1.00 92.75 93 SER A CA 1
ATOM 731 C C . SER A 1 93 ? 0.996 4.680 1.754 1.00 92.75 93 SER A C 1
ATOM 733 O O . SER A 1 93 ? 0.849 5.007 0.575 1.00 92.75 93 SER A O 1
ATOM 735 N N . GLN A 1 94 ? 1.938 5.244 2.519 1.00 94.00 94 GLN A N 1
ATOM 736 C CA . GLN A 1 94 ? 2.877 6.276 2.061 1.00 94.00 94 GLN A CA 1
ATOM 737 C C . GLN A 1 94 ? 3.954 5.758 1.092 1.00 94.00 94 GLN A C 1
ATOM 739 O O . GLN A 1 94 ? 4.544 6.550 0.356 1.00 94.00 94 GLN A O 1
ATOM 744 N N . LEU A 1 95 ? 4.200 4.446 1.040 1.00 93.44 95 LEU A N 1
ATOM 745 C CA . LEU A 1 95 ? 5.116 3.833 0.071 1.00 93.44 95 LEU A CA 1
ATOM 746 C C . LEU A 1 95 ? 4.459 3.624 -1.307 1.00 93.44 95 LEU A C 1
ATOM 748 O O . LEU A 1 95 ? 5.165 3.569 -2.314 1.00 93.44 95 LEU A O 1
ATOM 752 N N . ILE A 1 96 ? 3.124 3.554 -1.392 1.00 94.75 96 ILE A N 1
ATOM 753 C CA . ILE A 1 96 ? 2.395 3.345 -2.659 1.00 94.75 96 ILE A CA 1
ATOM 754 C C . ILE A 1 96 ? 2.697 4.451 -3.696 1.00 94.75 96 ILE A C 1
ATOM 756 O O . ILE A 1 96 ? 3.009 4.121 -4.844 1.00 94.75 96 ILE A O 1
ATOM 760 N N . PRO A 1 97 ? 2.686 5.755 -3.343 1.00 94.44 97 PRO A N 1
ATOM 761 C CA . PRO A 1 97 ? 3.020 6.832 -4.274 1.00 94.44 97 PRO A CA 1
ATOM 762 C C . PRO A 1 97 ? 4.479 6.849 -4.743 1.00 94.44 97 PRO A C 1
ATOM 764 O O . PRO A 1 97 ? 4.805 7.616 -5.647 1.00 94.44 97 PRO A O 1
ATOM 767 N N . LEU A 1 98 ? 5.370 6.028 -4.176 1.00 94.69 98 LEU A N 1
ATOM 768 C CA . LEU A 1 98 ? 6.752 5.934 -4.654 1.00 94.69 98 LEU A CA 1
ATOM 769 C C . LEU A 1 98 ? 6.876 5.105 -5.938 1.00 94.69 98 LEU A C 1
ATOM 771 O O . LEU A 1 98 ? 7.821 5.298 -6.699 1.00 94.69 98 LEU A O 1
ATOM 775 N N . PHE A 1 99 ? 5.922 4.218 -6.234 1.00 94.31 99 PHE A N 1
ATOM 776 C CA . PHE A 1 99 ? 5.979 3.367 -7.429 1.00 94.31 99 PHE A CA 1
ATOM 777 C C . PHE A 1 99 ? 5.954 4.150 -8.754 1.00 94.31 99 PHE A C 1
ATOM 779 O O . PHE A 1 99 ? 6.794 3.871 -9.615 1.00 94.31 99 PHE A O 1
ATOM 786 N N . PRO A 1 100 ? 5.088 5.165 -8.946 1.00 94.69 100 PRO A N 1
ATOM 787 C CA . PRO A 1 100 ? 5.152 6.028 -10.123 1.00 94.69 100 PRO A CA 1
ATOM 788 C C . PRO A 1 100 ? 6.465 6.818 -10.196 1.00 94.69 100 PRO A C 1
ATOM 790 O O . PRO A 1 100 ? 6.998 7.013 -11.287 1.00 94.69 100 PRO A O 1
ATOM 793 N N . LEU A 1 101 ? 7.030 7.215 -9.047 1.00 94.19 101 LEU A N 1
ATOM 794 C CA . LEU A 1 101 ? 8.326 7.902 -8.991 1.00 94.19 101 LEU A CA 1
ATOM 795 C C . LEU A 1 101 ? 9.471 6.984 -9.445 1.00 94.19 101 LEU A C 1
ATOM 797 O O . LEU A 1 101 ? 10.329 7.420 -10.210 1.00 94.19 101 LEU A O 1
ATOM 801 N N . PHE A 1 102 ? 9.458 5.702 -9.062 1.00 91.62 102 PHE A N 1
ATOM 802 C CA . PHE A 1 102 ? 10.391 4.708 -9.608 1.00 91.62 102 PHE A CA 1
ATOM 803 C C . PHE A 1 102 ? 10.198 4.487 -11.111 1.00 91.62 102 PHE A C 1
ATOM 805 O O . PHE A 1 102 ? 11.176 4.290 -11.830 1.00 91.62 102 PHE A O 1
ATOM 812 N N . GLY A 1 103 ? 8.961 4.582 -11.602 1.00 91.50 103 GLY A N 1
ATOM 813 C CA . GLY A 1 103 ? 8.665 4.572 -13.033 1.00 91.50 103 GLY A CA 1
ATOM 814 C C . GLY A 1 103 ? 9.397 5.685 -13.784 1.00 91.50 103 GLY A C 1
ATOM 815 O O . GLY A 1 103 ? 10.128 5.399 -14.734 1.00 91.50 103 GLY A O 1
ATOM 816 N N . ILE A 1 104 ? 9.280 6.925 -13.291 1.00 93.94 104 ILE A N 1
ATOM 817 C CA . ILE A 1 104 ? 9.984 8.104 -13.827 1.00 93.94 104 ILE A CA 1
ATOM 818 C C . ILE A 1 104 ? 11.505 7.938 -13.711 1.00 93.94 104 ILE A C 1
ATOM 820 O O . ILE A 1 104 ? 12.242 8.262 -14.636 1.00 93.94 104 ILE A O 1
ATOM 824 N N . LEU A 1 105 ? 12.004 7.386 -12.606 1.00 91.50 105 LEU A N 1
ATOM 825 C CA . LEU A 1 105 ? 13.434 7.111 -12.460 1.00 91.50 105 LEU A CA 1
ATOM 826 C C . LEU A 1 105 ? 13.938 6.132 -13.532 1.00 91.50 105 LEU A C 1
ATOM 828 O O . LEU A 1 105 ? 15.029 6.317 -14.075 1.00 91.50 105 LEU A O 1
ATOM 832 N N . GLY A 1 106 ? 13.136 5.130 -13.890 1.00 89.00 106 GLY A N 1
ATOM 833 C CA . GLY A 1 106 ? 13.477 4.211 -14.970 1.00 89.00 106 GLY A CA 1
ATOM 834 C C . GLY A 1 106 ? 13.407 4.829 -16.363 1.00 89.00 106 GLY A C 1
ATOM 835 O O . GLY A 1 106 ? 14.239 4.478 -17.202 1.00 89.00 106 GLY A O 1
ATOM 836 N N . THR A 1 107 ? 12.532 5.816 -16.606 1.00 92.06 107 THR A N 1
ATOM 837 C CA . THR A 1 107 ? 12.591 6.578 -17.866 1.00 92.06 107 THR A CA 1
ATOM 838 C C . THR A 1 107 ? 13.874 7.383 -17.968 1.00 92.06 107 THR A C 1
ATOM 840 O O . THR A 1 107 ? 14.554 7.309 -18.989 1.00 92.06 107 THR A O 1
ATOM 843 N N . VAL A 1 108 ? 14.264 8.075 -16.895 1.00 91.00 108 VAL A N 1
ATOM 844 C CA . VAL A 1 108 ? 15.524 8.826 -16.840 1.00 91.00 108 VAL A CA 1
ATOM 845 C C . VAL A 1 108 ? 16.719 7.897 -17.066 1.00 91.00 108 VAL A C 1
ATOM 847 O O . VAL A 1 108 ? 17.602 8.218 -17.860 1.00 91.00 108 VAL A O 1
ATOM 850 N N . ALA A 1 109 ? 16.735 6.719 -16.440 1.00 86.81 109 ALA A N 1
ATOM 851 C CA . ALA A 1 109 ? 17.804 5.742 -16.634 1.00 86.81 109 ALA A CA 1
ATOM 852 C C . ALA A 1 109 ? 17.872 5.214 -18.077 1.00 86.81 109 ALA A C 1
ATOM 854 O O . ALA A 1 109 ? 18.962 5.139 -18.648 1.00 86.81 109 ALA A O 1
ATOM 855 N N . GLY A 1 110 ? 16.725 4.894 -18.684 1.00 86.94 110 GLY A N 1
ATOM 856 C CA . GLY A 1 110 ? 16.660 4.474 -20.084 1.00 86.94 110 GLY A CA 1
ATOM 857 C C . GLY A 1 110 ? 17.160 5.562 -21.037 1.00 86.94 110 GLY A C 1
ATOM 858 O O . GLY A 1 110 ? 17.978 5.282 -21.910 1.00 86.94 110 GLY A O 1
ATOM 859 N N . LEU A 1 111 ? 16.763 6.820 -20.818 1.00 87.81 111 LEU A N 1
ATOM 860 C CA . LEU A 1 111 ? 17.228 7.956 -21.619 1.00 87.81 111 LEU A CA 1
ATOM 861 C C . LEU A 1 111 ? 18.744 8.169 -21.495 1.00 87.81 111 LEU A C 1
ATOM 863 O O . LEU A 1 111 ? 19.413 8.370 -22.505 1.00 87.81 111 LEU A O 1
ATOM 867 N N . ILE A 1 112 ? 19.311 8.065 -20.288 1.00 86.31 112 ILE A N 1
ATOM 868 C CA . ILE A 1 112 ? 20.767 8.158 -20.090 1.00 86.31 112 ILE A CA 1
ATOM 869 C C . ILE A 1 112 ? 21.493 7.049 -20.860 1.00 86.31 112 ILE A C 1
ATOM 871 O O . ILE A 1 112 ? 22.519 7.312 -21.480 1.00 86.31 112 ILE A O 1
ATOM 875 N N . MET A 1 113 ? 20.982 5.815 -20.860 1.00 81.25 113 MET A N 1
ATOM 876 C CA . MET A 1 113 ? 21.599 4.729 -21.629 1.00 81.25 113 MET A CA 1
ATOM 877 C C . MET A 1 113 ? 21.529 4.973 -23.139 1.00 81.25 113 MET A C 1
ATOM 879 O O . MET A 1 113 ? 22.512 4.731 -23.837 1.00 81.25 113 MET A O 1
ATOM 883 N N . GLN A 1 114 ? 20.402 5.494 -23.628 1.00 84.56 114 GLN A N 1
ATOM 884 C CA . GLN A 1 114 ? 20.204 5.794 -25.043 1.00 84.56 114 GLN A CA 1
ATOM 885 C C . GLN A 1 114 ? 21.148 6.894 -25.551 1.00 84.56 114 GLN A C 1
ATOM 887 O O . GLN A 1 114 ? 21.638 6.800 -26.669 1.00 84.56 114 GLN A O 1
ATOM 892 N N . LEU A 1 115 ? 21.451 7.911 -24.739 1.00 82.19 115 LEU A N 1
ATOM 893 C CA . LEU A 1 115 ? 22.359 9.004 -25.126 1.00 82.19 115 LEU A CA 1
ATOM 894 C C . LEU A 1 115 ? 23.828 8.574 -25.281 1.00 82.19 115 LEU A C 1
ATOM 896 O O . LEU A 1 115 ? 24.625 9.325 -25.833 1.00 82.19 115 LEU A O 1
ATOM 900 N N . ASN A 1 116 ? 24.198 7.392 -24.783 1.00 77.06 116 ASN A N 1
ATOM 901 C CA . ASN A 1 116 ? 25.580 6.908 -24.766 1.00 77.06 116 ASN A CA 1
ATOM 902 C C . ASN A 1 116 ? 25.877 5.861 -25.858 1.00 77.06 116 ASN A C 1
ATOM 904 O O . ASN A 1 116 ? 26.928 5.220 -25.811 1.00 77.06 116 ASN A O 1
ATOM 908 N N . THR A 1 117 ? 24.962 5.640 -26.807 1.00 75.56 117 THR A N 1
ATOM 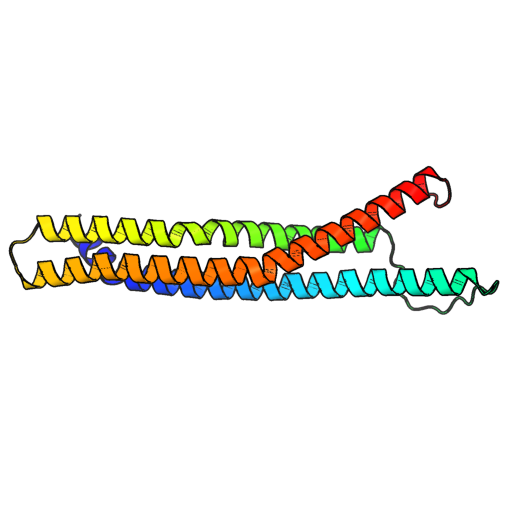909 C CA . THR A 1 117 ? 25.081 4.577 -27.815 1.00 75.56 117 THR A CA 1
ATOM 910 C C . THR A 1 117 ? 24.398 4.943 -29.132 1.00 75.56 117 THR A C 1
ATOM 912 O O . THR A 1 117 ? 23.327 5.543 -29.145 1.00 75.56 117 THR A O 1
ATOM 915 N N . GLU A 1 118 ? 25.003 4.534 -30.246 1.00 79.75 118 GLU A N 1
ATOM 916 C CA . GLU A 1 118 ? 24.409 4.616 -31.589 1.00 79.75 118 GLU A CA 1
ATOM 917 C C . GLU A 1 118 ? 23.873 3.253 -32.063 1.00 79.75 118 GLU A C 1
ATOM 919 O O . GLU A 1 118 ? 23.270 3.150 -33.131 1.00 79.75 118 GLU A O 1
ATOM 924 N N . ASP A 1 119 ? 24.066 2.192 -31.270 1.00 86.88 119 ASP A N 1
ATOM 925 C CA . ASP A 1 119 ? 23.607 0.853 -31.625 1.00 86.88 119 ASP A CA 1
ATOM 926 C C . ASP A 1 119 ? 22.095 0.710 -31.409 1.00 86.88 119 ASP A C 1
ATOM 928 O O . ASP A 1 119 ? 21.575 0.821 -30.291 1.00 86.88 119 ASP A O 1
ATOM 932 N N . LEU A 1 120 ? 21.399 0.379 -32.496 1.00 85.19 120 LEU A N 1
ATOM 933 C CA . LEU A 1 120 ? 19.961 0.139 -32.555 1.00 85.19 120 LEU A CA 1
ATOM 934 C C . LEU A 1 120 ? 19.500 -0.888 -31.504 1.00 85.19 120 LEU A C 1
ATOM 936 O O . LEU A 1 120 ? 18.435 -0.730 -30.906 1.00 85.19 120 LEU A O 1
ATOM 940 N N . SER A 1 121 ? 20.313 -1.918 -31.238 1.00 85.00 121 SER A N 1
ATOM 941 C CA . SER A 1 121 ? 19.986 -2.961 -30.255 1.00 85.00 121 SER A CA 1
ATOM 942 C C . SER A 1 121 ? 19.926 -2.411 -28.821 1.00 85.00 121 SER A C 1
ATOM 944 O O . SER A 1 121 ? 19.038 -2.757 -28.029 1.00 85.00 121 SER A O 1
ATOM 946 N N . THR A 1 122 ? 20.836 -1.487 -28.503 1.00 82.44 122 THR A N 1
ATOM 947 C CA . THR A 1 122 ? 20.916 -0.855 -27.186 1.00 82.44 122 THR A CA 1
ATOM 948 C C . THR A 1 122 ? 19.800 0.172 -27.026 1.00 82.44 122 THR A C 1
ATOM 950 O O . THR A 1 122 ? 19.152 0.196 -25.983 1.00 82.44 122 THR A O 1
ATOM 953 N N . ILE A 1 123 ? 19.492 0.938 -28.079 1.00 86.31 123 ILE A N 1
ATOM 954 C CA . ILE A 1 123 ? 18.367 1.886 -28.100 1.00 86.31 123 ILE A CA 1
ATOM 955 C C . ILE A 1 123 ? 17.045 1.177 -27.772 1.00 86.31 123 ILE A C 1
ATOM 957 O O . ILE A 1 123 ? 16.306 1.624 -26.893 1.00 86.31 123 ILE A O 1
ATOM 961 N N . PHE A 1 124 ? 16.759 0.039 -28.415 1.00 87.31 124 PHE A N 1
ATOM 962 C CA . PHE A 1 124 ? 15.546 -0.732 -28.121 1.00 87.31 124 PHE A CA 1
ATOM 963 C C . PHE A 1 124 ? 15.512 -1.262 -26.685 1.00 87.31 124 PHE A C 1
ATOM 965 O O . PHE A 1 124 ? 14.470 -1.202 -26.030 1.00 87.31 124 PHE A O 1
ATOM 972 N N . SER A 1 125 ? 16.647 -1.740 -26.176 1.00 85.44 125 SER A N 1
ATOM 973 C CA . SER A 1 125 ? 16.752 -2.249 -24.804 1.00 85.44 125 SER A CA 1
ATOM 974 C C . SER A 1 125 ? 16.515 -1.146 -23.764 1.00 85.44 125 SER A C 1
ATOM 976 O O . SER A 1 125 ? 15.782 -1.344 -22.794 1.00 85.44 125 SER A O 1
ATOM 978 N N . SER A 1 126 ? 17.076 0.043 -23.986 1.00 85.88 126 SER A N 1
ATOM 979 C CA . SER A 1 126 ? 16.897 1.222 -23.132 1.00 85.88 126 SER A CA 1
ATOM 980 C C . SER A 1 126 ? 15.468 1.762 -23.155 1.00 85.88 126 SER A C 1
ATOM 982 O O . SER A 1 126 ? 14.932 2.139 -22.111 1.00 85.88 126 SER A O 1
ATOM 984 N N . LEU A 1 127 ? 14.820 1.746 -24.322 1.00 88.75 127 LEU A N 1
ATOM 985 C CA . LEU A 1 127 ? 13.415 2.124 -24.453 1.00 88.75 127 LEU A CA 1
ATOM 986 C C . LEU A 1 127 ? 12.496 1.135 -23.724 1.00 88.75 127 LEU A C 1
ATOM 988 O O . LEU A 1 127 ? 11.584 1.549 -23.008 1.00 88.75 127 LEU A O 1
ATOM 992 N N . HIS A 1 128 ? 12.750 -0.169 -23.869 1.00 89.06 128 HIS A N 1
ATOM 993 C CA . HIS A 1 128 ? 11.994 -1.200 -23.162 1.00 89.06 128 HIS A CA 1
ATOM 994 C C . HIS A 1 128 ? 12.119 -1.053 -21.641 1.00 89.06 128 HIS A C 1
ATOM 996 O O . HIS A 1 128 ? 11.129 -1.197 -20.923 1.00 89.06 128 HIS A O 1
ATOM 1002 N N . LEU A 1 129 ? 13.312 -0.710 -21.150 1.00 88.06 129 LEU A N 1
ATOM 1003 C CA . LEU A 1 129 ? 13.526 -0.397 -19.743 1.00 88.06 129 LEU A CA 1
ATOM 1004 C C . LEU A 1 129 ? 12.666 0.790 -19.285 1.00 88.06 129 LEU A C 1
ATOM 1006 O O . LEU A 1 129 ? 11.904 0.642 -18.334 1.00 88.06 129 LEU A O 1
ATOM 1010 N N . ALA A 1 130 ? 12.748 1.927 -19.982 1.00 91.12 130 ALA A N 1
ATOM 1011 C CA . ALA A 1 130 ? 12.020 3.152 -19.640 1.00 91.12 130 ALA A CA 1
ATOM 1012 C C . ALA A 1 130 ? 10.493 2.966 -19.623 1.00 91.12 130 ALA A C 1
ATOM 1014 O O . ALA A 1 130 ? 9.795 3.386 -18.695 1.00 91.12 130 ALA A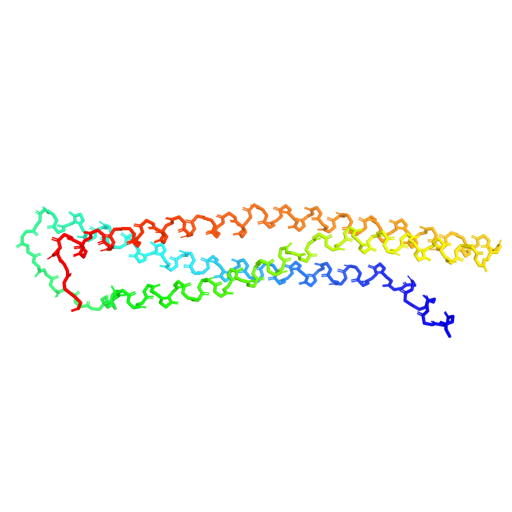 O 1
ATOM 1015 N N . LEU A 1 131 ? 9.957 2.336 -20.668 1.00 91.94 131 LEU A N 1
ATOM 1016 C CA . LEU A 1 131 ? 8.521 2.098 -20.781 1.00 91.94 131 LEU A CA 1
ATOM 1017 C C . LEU A 1 131 ? 8.061 1.025 -19.792 1.00 91.94 131 LEU A C 1
ATOM 1019 O O . LEU A 1 131 ? 7.029 1.194 -19.146 1.00 91.94 131 LEU A O 1
ATOM 1023 N N . GLY A 1 132 ? 8.842 -0.046 -19.627 1.00 90.50 132 GLY A N 1
ATOM 1024 C CA . GLY A 1 132 ? 8.541 -1.128 -18.695 1.00 90.50 132 GLY A CA 1
ATOM 1025 C C . GLY A 1 132 ? 8.489 -0.655 -17.243 1.00 90.50 132 GLY A C 1
ATOM 1026 O O . GLY A 1 132 ? 7.529 -0.969 -16.541 1.00 90.50 132 GLY A O 1
ATOM 1027 N N . SER A 1 133 ? 9.458 0.151 -16.799 1.00 91.69 133 SER A N 1
ATOM 1028 C CA . SER A 1 133 ? 9.494 0.668 -15.424 1.00 91.69 133 SER A CA 1
ATOM 1029 C C . SER A 1 133 ? 8.285 1.547 -15.121 1.00 91.69 133 SER A C 1
ATOM 1031 O O . SER A 1 133 ? 7.677 1.428 -14.058 1.00 91.69 133 SER A O 1
ATOM 1033 N N . THR A 1 134 ? 7.901 2.398 -16.075 1.00 93.75 134 THR A N 1
ATOM 1034 C CA . THR A 1 134 ? 6.738 3.286 -15.950 1.00 93.75 134 THR A CA 1
ATOM 1035 C C . THR A 1 134 ? 5.443 2.494 -15.929 1.00 93.75 134 THR A C 1
ATOM 1037 O O . THR A 1 134 ? 4.583 2.741 -15.086 1.00 93.75 134 THR A O 1
ATOM 1040 N N . PHE A 1 135 ? 5.321 1.513 -16.822 1.00 93.31 135 PHE A N 1
ATOM 1041 C CA . PHE A 1 135 ? 4.151 0.655 -16.915 1.00 93.31 135 PHE A CA 1
ATOM 1042 C C . PHE A 1 135 ? 3.922 -0.129 -15.619 1.00 93.31 135 PHE A C 1
ATOM 1044 O O . PHE A 1 135 ? 2.844 -0.039 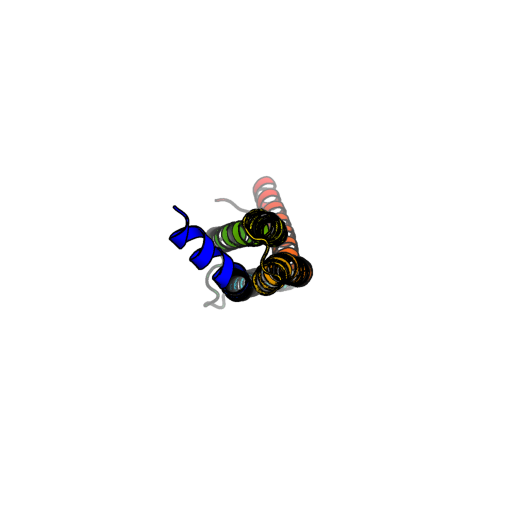-15.032 1.00 93.31 135 PHE A O 1
ATOM 1051 N N . TYR A 1 136 ? 4.943 -0.836 -15.121 1.00 91.69 136 TYR A N 1
ATOM 1052 C CA . TYR A 1 136 ? 4.819 -1.599 -13.879 1.00 91.69 136 TYR A CA 1
ATOM 1053 C C . TYR A 1 136 ? 4.647 -0.692 -12.659 1.00 91.69 136 TYR A C 1
ATOM 1055 O O . TYR A 1 136 ? 3.791 -0.973 -11.823 1.00 91.69 136 TYR A O 1
ATOM 1063 N N . GLY A 1 137 ? 5.393 0.414 -12.570 1.00 94.25 137 GLY A N 1
ATOM 1064 C CA . GLY A 1 137 ? 5.250 1.376 -11.475 1.00 94.25 137 GLY A CA 1
ATOM 1065 C C . GLY A 1 137 ? 3.832 1.945 -11.382 1.00 94.25 137 GLY A C 1
ATOM 1066 O O . GLY A 1 137 ? 3.252 1.994 -10.299 1.00 94.25 137 GLY A O 1
ATOM 1067 N N . LEU A 1 138 ? 3.230 2.302 -12.518 1.00 96.12 138 LEU A N 1
ATOM 1068 C CA . LEU A 1 138 ? 1.866 2.824 -12.563 1.00 96.12 138 LEU A CA 1
ATOM 1069 C C . LEU A 1 138 ? 0.820 1.752 -12.226 1.00 96.12 138 LEU A C 1
ATOM 1071 O O . LEU A 1 138 ? -0.075 2.008 -11.422 1.00 96.12 138 LEU A O 1
ATOM 1075 N N . ILE A 1 139 ? 0.9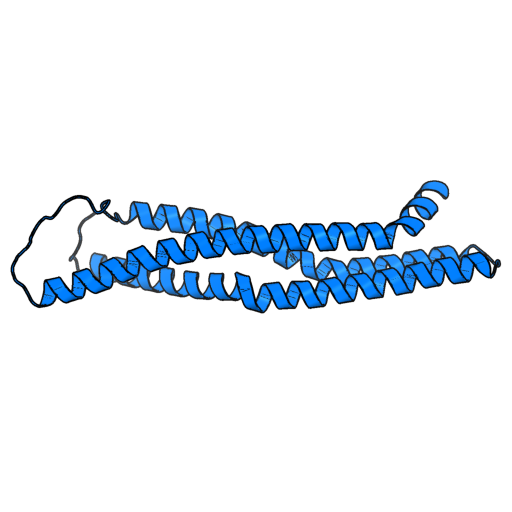50 0.544 -12.786 1.00 94.81 139 ILE A N 1
ATOM 1076 C CA . ILE A 1 139 ? 0.033 -0.568 -12.492 1.00 94.81 139 ILE A CA 1
ATOM 1077 C C . ILE A 1 139 ? 0.034 -0.900 -11.001 1.00 94.81 139 ILE A C 1
ATOM 1079 O O . ILE A 1 139 ? -1.038 -0.987 -10.401 1.00 94.81 139 ILE A O 1
ATOM 1083 N N . PHE A 1 140 ? 1.214 -1.047 -10.389 1.00 93.25 140 PHE A N 1
ATOM 1084 C CA . PHE A 1 140 ? 1.296 -1.335 -8.959 1.00 93.25 140 PHE A CA 1
ATOM 1085 C C . PHE A 1 140 ? 0.700 -0.212 -8.125 1.00 93.25 140 PHE A C 1
ATOM 1087 O O . PHE A 1 140 ? -0.085 -0.501 -7.230 1.00 93.25 140 PHE A O 1
ATOM 1094 N N . ALA A 1 141 ? 1.008 1.048 -8.438 1.00 95.62 141 ALA A N 1
ATOM 1095 C CA . ALA A 1 141 ? 0.471 2.186 -7.702 1.00 95.62 141 ALA A CA 1
ATOM 1096 C C . ALA A 1 141 ? -1.062 2.215 -7.711 1.00 95.62 141 ALA A C 1
ATOM 1098 O O . ALA A 1 141 ? -1.680 2.400 -6.665 1.00 95.62 141 ALA A O 1
ATOM 1099 N N . ILE A 1 142 ? -1.678 1.989 -8.876 1.00 95.50 142 ILE A N 1
ATOM 1100 C CA . ILE A 1 142 ? -3.137 1.995 -9.027 1.00 95.50 142 ILE A CA 1
ATOM 1101 C C . ILE A 1 142 ? -3.764 0.839 -8.246 1.00 95.50 142 ILE A C 1
ATOM 1103 O O . ILE A 1 142 ? -4.678 1.064 -7.454 1.00 95.50 142 ILE A O 1
ATOM 1107 N N . ILE A 1 143 ? -3.271 -0.388 -8.444 1.00 94.12 143 ILE A N 1
ATOM 1108 C CA . ILE A 1 143 ? -3.832 -1.578 -7.793 1.00 94.12 143 ILE A CA 1
ATOM 1109 C C . ILE A 1 143 ? -3.679 -1.475 -6.275 1.00 94.12 143 ILE A C 1
ATOM 1111 O O . ILE A 1 143 ? -4.652 -1.656 -5.547 1.00 94.12 143 ILE A O 1
ATOM 1115 N N . LEU A 1 144 ? -2.478 -1.147 -5.795 1.00 93.56 144 LEU A N 1
ATOM 1116 C CA . LEU A 1 144 ? -2.207 -1.002 -4.368 1.00 93.56 144 LEU A CA 1
ATOM 1117 C C . LEU A 1 144 ? -3.070 0.091 -3.751 1.00 93.56 144 LEU A C 1
ATOM 1119 O O . LEU A 1 144 ? -3.657 -0.142 -2.698 1.00 93.56 144 LEU A O 1
ATOM 1123 N N . LYS A 1 145 ? -3.201 1.252 -4.407 1.00 94.19 145 LYS A N 1
ATOM 1124 C CA . LYS A 1 145 ? -4.006 2.345 -3.857 1.00 94.19 145 LYS A CA 1
ATOM 1125 C C . LYS A 1 145 ? -5.492 2.008 -3.820 1.00 94.19 145 LYS A C 1
ATOM 1127 O O . LYS A 1 145 ? -6.189 2.416 -2.895 1.00 94.19 145 LYS A O 1
ATOM 1132 N N . PHE A 1 146 ? -5.972 1.247 -4.799 1.00 94.12 146 PHE A N 1
ATOM 1133 C CA . PHE A 1 146 ? -7.345 0.764 -4.808 1.00 94.12 146 PHE A CA 1
ATOM 1134 C C . PHE A 1 146 ? -7.607 -0.224 -3.663 1.00 94.12 146 PHE A C 1
ATOM 1136 O O . PHE A 1 146 ? -8.586 -0.071 -2.936 1.00 94.12 146 PHE A O 1
ATOM 1143 N N . VAL A 1 147 ? -6.716 -1.202 -3.465 1.00 91.50 147 VAL A N 1
ATOM 1144 C CA . VAL A 1 147 ? -6.819 -2.174 -2.363 1.00 91.50 147 VAL A CA 1
ATOM 1145 C C . VAL A 1 147 ? -6.766 -1.472 -1.005 1.00 91.50 147 VAL A C 1
ATOM 1147 O O . VAL A 1 147 ? -7.612 -1.741 -0.156 1.00 91.50 147 VAL A O 1
ATOM 1150 N N . ASP A 1 148 ? -5.819 -0.548 -0.831 1.00 92.69 148 ASP A N 1
ATOM 1151 C CA . ASP A 1 148 ? -5.648 0.302 0.354 1.00 92.69 148 ASP A CA 1
ATOM 1152 C C . ASP A 1 148 ? -6.950 1.032 0.721 1.00 92.69 148 ASP A C 1
ATOM 1154 O O . ASP A 1 148 ? -7.471 0.866 1.824 1.00 92.69 148 ASP A O 1
ATOM 1158 N N . ALA A 1 149 ? -7.529 1.749 -0.248 1.00 91.31 149 ALA A N 1
ATOM 1159 C CA . ALA A 1 149 ? -8.722 2.563 -0.047 1.00 91.31 149 ALA A CA 1
ATOM 1160 C C . ALA A 1 149 ? -9.988 1.743 0.257 1.00 91.31 149 ALA A C 1
ATOM 1162 O O . ALA A 1 149 ? -10.824 2.174 1.051 1.00 91.31 149 ALA A O 1
ATOM 1163 N N . VAL A 1 150 ? -10.161 0.580 -0.382 1.00 90.94 150 VAL A N 1
ATOM 1164 C CA . VAL A 1 150 ? -11.381 -0.234 -0.231 1.00 90.94 150 VAL A CA 1
ATOM 1165 C C . VAL A 1 150 ? -11.345 -1.104 1.027 1.00 90.94 150 VAL A C 1
ATOM 1167 O O . VAL A 1 150 ? -12.393 -1.328 1.632 1.00 90.94 150 VAL A O 1
ATOM 1170 N N . GLY A 1 151 ? -10.169 -1.604 1.413 1.00 89.00 151 GLY A N 1
ATOM 1171 C CA . GLY A 1 151 ? -10.014 -2.532 2.532 1.00 89.00 151 GLY A CA 1
ATOM 1172 C C . GLY A 1 151 ? -9.556 -1.840 3.820 1.00 89.00 151 GLY A C 1
ATOM 1173 O O . GLY A 1 151 ? -10.395 -1.355 4.583 1.00 89.00 151 GLY A O 1
ATOM 1174 N N . PRO A 1 152 ? -8.241 -1.824 4.102 1.00 89.75 152 PRO A N 1
ATOM 1175 C CA . PRO A 1 152 ? -7.709 -1.406 5.394 1.00 89.75 152 PRO A CA 1
ATOM 1176 C C . PRO A 1 152 ? -8.061 0.031 5.774 1.00 89.75 152 PRO A C 1
ATOM 1178 O O . PRO A 1 152 ? -8.537 0.224 6.890 1.00 89.75 152 PRO A O 1
ATOM 1181 N N . SER A 1 153 ? -7.931 1.020 4.880 1.00 90.56 153 SER A N 1
ATOM 1182 C CA . SER A 1 153 ? -8.230 2.415 5.243 1.00 90.56 153 SER A CA 1
ATOM 1183 C C . SER A 1 153 ? -9.690 2.602 5.670 1.00 90.56 153 SER A C 1
ATOM 1185 O O . SER A 1 153 ? -9.981 3.345 6.606 1.00 90.56 153 SER A O 1
ATOM 1187 N N . ARG A 1 154 ? -10.620 1.879 5.034 1.00 90.44 154 ARG A N 1
ATOM 1188 C CA . ARG A 1 154 ? -12.035 1.900 5.413 1.00 90.44 154 ARG A CA 1
ATOM 1189 C C . ARG A 1 154 ? -12.265 1.273 6.788 1.00 90.44 154 ARG A C 1
ATOM 1191 O O . ARG A 1 154 ? -12.959 1.862 7.611 1.00 90.44 154 ARG A O 1
ATOM 1198 N N . THR A 1 155 ? -11.695 0.094 7.039 1.00 87.50 155 THR A N 1
ATOM 1199 C CA . THR A 1 155 ? -11.850 -0.602 8.326 1.00 87.50 155 THR A CA 1
ATOM 1200 C C . THR A 1 155 ? -11.233 0.186 9.480 1.00 87.50 155 THR A C 1
ATOM 1202 O O . THR A 1 155 ? -11.829 0.236 10.555 1.00 87.50 155 THR A O 1
ATOM 1205 N N . ILE A 1 156 ? -10.085 0.836 9.264 1.00 90.94 156 ILE A N 1
ATOM 1206 C CA . ILE A 1 156 ? -9.459 1.700 10.272 1.00 90.94 156 ILE A CA 1
ATOM 1207 C C . ILE A 1 156 ? -10.411 2.833 10.653 1.00 90.94 156 ILE A C 1
ATOM 1209 O O . ILE A 1 156 ? -10.772 2.950 11.819 1.00 90.94 156 ILE A O 1
ATOM 1213 N N . ASN A 1 157 ? -10.905 3.580 9.662 1.00 90.69 157 ASN A N 1
ATOM 1214 C CA . ASN A 1 157 ? -11.817 4.699 9.892 1.00 90.69 157 ASN A CA 1
ATOM 1215 C C . ASN A 1 157 ? -13.107 4.266 10.614 1.00 90.69 157 ASN A C 1
ATOM 1217 O O . ASN A 1 157 ? -13.579 4.947 11.519 1.00 90.69 157 ASN A O 1
ATOM 1221 N N . GLU A 1 158 ? -13.685 3.117 10.247 1.00 88.88 158 GLU A N 1
ATOM 1222 C CA . GLU A 1 158 ? -14.843 2.564 10.964 1.00 88.88 158 GLU A CA 1
ATOM 1223 C C . GLU A 1 158 ? -14.512 2.221 12.430 1.00 88.88 158 GLU A C 1
ATOM 1225 O O . GLU A 1 158 ? -15.342 2.445 13.309 1.00 88.88 158 GLU A O 1
ATOM 1230 N N . THR A 1 159 ? -13.311 1.705 12.706 1.00 86.56 159 THR A N 1
ATOM 1231 C CA . THR A 1 159 ? -12.863 1.358 14.067 1.00 86.56 159 THR A CA 1
ATOM 1232 C C . THR A 1 159 ? -12.597 2.602 14.915 1.00 86.56 159 THR A C 1
ATOM 1234 O O . THR A 1 159 ? -12.994 2.639 16.076 1.00 86.56 159 THR A O 1
ATOM 1237 N N . GLU A 1 160 ? -11.981 3.636 14.343 1.00 88.88 160 GLU A N 1
ATOM 1238 C CA . GLU A 1 160 ? -11.709 4.905 15.031 1.00 88.88 160 GLU A CA 1
ATOM 1239 C C . GLU A 1 160 ? -13.000 5.607 15.461 1.00 88.88 160 GLU A C 1
ATOM 1241 O O . GLU A 1 160 ? -13.130 5.983 16.622 1.00 88.88 160 GLU A O 1
ATOM 1246 N N . ILE A 1 161 ? -13.997 5.698 14.571 1.00 89.12 161 ILE A N 1
ATOM 1247 C CA . ILE A 1 161 ? -15.315 6.280 14.895 1.00 89.12 161 ILE A CA 1
ATOM 1248 C C . ILE A 1 161 ? -15.956 5.557 16.087 1.00 89.12 161 ILE A C 1
ATOM 1250 O O . ILE A 1 161 ? -16.571 6.167 16.962 1.00 89.12 161 ILE A O 1
ATOM 1254 N N . ILE A 1 162 ? -15.830 4.234 16.099 1.00 86.00 162 ILE A N 1
ATOM 1255 C CA . ILE A 1 162 ? -16.375 3.366 17.132 1.00 86.00 162 ILE A CA 1
ATOM 1256 C C . ILE A 1 162 ? -15.676 3.592 18.486 1.00 86.00 162 ILE A C 1
ATOM 1258 O O . ILE A 1 162 ? -16.351 3.677 19.515 1.00 86.00 162 ILE A O 1
ATOM 1262 N N . LEU A 1 163 ? -14.345 3.690 18.489 1.00 86.44 163 LEU A N 1
ATOM 1263 C CA . LEU A 1 163 ? -13.556 3.960 19.693 1.00 86.44 163 LEU A CA 1
ATOM 1264 C C . LEU A 1 163 ? -13.838 5.369 20.235 1.00 86.44 163 LEU A C 1
ATOM 1266 O O . LEU A 1 163 ? -14.069 5.535 21.430 1.00 86.44 163 LEU A O 1
ATOM 1270 N N . GLU A 1 164 ? -13.949 6.368 19.358 1.00 88.38 164 GLU A N 1
ATOM 1271 C CA . GLU A 1 164 ? -14.270 7.743 19.749 1.00 88.38 164 GLU A CA 1
ATOM 1272 C C . GLU A 1 164 ? -15.662 7.853 20.406 1.00 88.38 164 GLU A C 1
ATOM 1274 O O . GLU A 1 164 ? -15.846 8.568 21.397 1.00 88.38 164 GLU A O 1
ATOM 1279 N N . ASP A 1 165 ? -16.664 7.133 19.885 1.00 85.69 165 ASP A N 1
ATOM 1280 C CA . ASP A 1 165 ? -17.997 7.059 20.499 1.00 85.69 165 ASP A CA 1
ATOM 1281 C C . ASP A 1 165 ? -17.955 6.377 21.878 1.00 85.69 165 ASP A C 1
ATOM 1283 O O . ASP A 1 165 ? -18.653 6.801 22.808 1.00 85.69 165 ASP A O 1
ATOM 1287 N N . TYR A 1 166 ? -17.111 5.353 22.043 1.00 82.38 166 TYR A N 1
ATOM 1288 C CA . TYR A 1 166 ? -16.900 4.697 23.332 1.00 82.38 166 TYR A CA 1
ATOM 1289 C C . TYR A 1 166 ? -16.307 5.661 24.369 1.00 82.38 166 TYR A C 1
ATOM 1291 O O . TYR A 1 166 ? -16.871 5.806 25.459 1.00 82.38 166 TYR A O 1
ATOM 1299 N N . ASP A 1 167 ? -15.240 6.376 24.019 1.00 84.19 167 ASP A N 1
ATOM 1300 C CA . ASP A 1 167 ? -14.572 7.318 24.921 1.00 84.19 167 ASP A CA 1
ATOM 1301 C C . ASP A 1 167 ? -15.485 8.471 25.336 1.00 84.19 167 ASP A C 1
ATOM 1303 O O . ASP A 1 167 ? -15.546 8.835 26.514 1.00 84.19 167 ASP A O 1
ATOM 1307 N N . LYS A 1 168 ? -16.280 9.008 24.400 1.00 84.94 168 LYS A N 1
ATOM 1308 C CA . LYS A 1 168 ? -17.296 10.028 24.709 1.00 84.94 168 LYS A CA 1
ATOM 1309 C C . LYS A 1 168 ? -18.312 9.522 25.730 1.00 84.94 168 LYS A C 1
ATOM 1311 O O . LYS A 1 168 ? -18.662 10.251 26.659 1.00 84.94 168 LYS A O 1
ATOM 1316 N N . LYS A 1 169 ? -18.789 8.282 25.588 1.00 80.56 169 LYS A N 1
ATOM 1317 C CA . LYS A 1 169 ? -19.748 7.680 26.529 1.00 80.56 169 LYS A CA 1
ATOM 1318 C C . LYS A 1 169 ? -19.144 7.470 27.913 1.00 80.56 169 LYS A C 1
ATOM 1320 O O . LYS A 1 169 ? -19.814 7.765 28.902 1.00 80.56 169 LYS A O 1
ATOM 1325 N N . VAL A 1 170 ? -17.902 6.989 27.991 1.00 77.00 170 VAL A N 1
ATOM 1326 C CA . VAL A 1 170 ? -17.198 6.795 29.267 1.00 77.00 170 VAL A CA 1
ATOM 1327 C C . VAL A 1 170 ? -16.964 8.135 29.961 1.00 77.00 170 VAL A C 1
ATOM 1329 O O . VAL A 1 170 ? -17.368 8.291 31.111 1.00 77.00 170 VAL A O 1
ATOM 1332 N N . ASN A 1 171 ? -16.422 9.130 29.254 1.00 78.12 171 ASN A N 1
ATOM 1333 C CA . ASN A 1 171 ? -16.183 10.464 29.811 1.00 78.12 171 ASN A CA 1
ATOM 1334 C C . ASN A 1 171 ? -17.475 11.123 30.303 1.00 78.12 171 ASN A C 1
ATOM 1336 O O . ASN A 1 171 ? -17.509 11.671 31.403 1.00 78.12 171 ASN A O 1
ATOM 1340 N N . ASN A 1 172 ? -18.567 11.018 29.543 1.00 75.31 172 ASN A N 1
ATOM 1341 C CA . ASN A 1 172 ? -19.864 11.530 29.983 1.00 75.31 172 ASN A CA 1
ATOM 1342 C C . ASN A 1 172 ? -20.369 10.827 31.254 1.00 75.31 172 ASN A C 1
ATOM 1344 O O . ASN A 1 172 ? -20.930 11.482 32.128 1.00 75.31 172 ASN A O 1
ATOM 1348 N N . ALA A 1 173 ? -20.161 9.514 31.393 1.00 71.56 173 ALA A N 1
ATOM 1349 C CA . ALA A 1 173 ? -20.570 8.774 32.587 1.00 71.56 173 ALA A CA 1
ATOM 1350 C C . ALA A 1 173 ? -19.746 9.147 33.834 1.00 71.56 173 ALA A C 1
ATOM 1352 O O . ALA A 1 173 ? -20.313 9.250 34.923 1.00 71.56 173 ALA A O 1
ATOM 1353 N N . VAL A 1 174 ? -18.443 9.399 33.667 1.00 71.31 174 VAL A N 1
ATOM 1354 C CA . VAL A 1 174 ? -17.557 9.906 34.730 1.00 71.31 174 VAL A CA 1
ATOM 1355 C C . VAL A 1 174 ? -17.980 11.316 35.154 1.00 71.31 174 VAL A C 1
ATOM 1357 O O . VAL A 1 174 ? -18.158 11.575 36.341 1.00 71.31 174 VAL A O 1
ATOM 1360 N N . MET A 1 175 ? -18.244 12.211 34.195 1.00 68.31 175 MET A N 1
ATOM 1361 C CA . MET A 1 175 ? -18.687 13.589 34.468 1.00 68.31 175 MET A CA 1
ATOM 1362 C C . MET A 1 175 ? -20.046 13.657 35.180 1.00 68.31 175 MET A C 1
ATOM 1364 O O . MET A 1 175 ? -20.296 14.581 35.950 1.00 68.31 175 MET A O 1
ATOM 1368 N N . LEU A 1 176 ? -20.923 12.678 34.943 1.00 70.88 176 LEU A N 1
ATOM 1369 C CA . LEU A 1 176 ? -22.222 12.557 35.611 1.00 70.88 176 LEU A CA 1
ATOM 1370 C C . LEU A 1 176 ? -22.140 11.869 36.989 1.00 70.88 176 LEU A C 1
ATOM 1372 O O . LEU A 1 176 ? -23.172 11.711 37.637 1.00 70.88 176 LEU A O 1
ATOM 1376 N N . GLY A 1 177 ? -20.947 11.463 37.446 1.00 57.47 177 GLY A N 1
ATOM 1377 C CA . GLY A 1 177 ? -20.739 10.841 38.758 1.00 57.47 177 GLY A CA 1
ATOM 1378 C C . GLY A 1 177 ? -21.249 9.400 38.877 1.00 57.47 177 GLY A C 1
ATOM 1379 O O . GLY A 1 177 ? -21.411 8.905 39.988 1.00 57.47 177 GLY A O 1
ATOM 1380 N N . ASN A 1 178 ? -21.510 8.718 37.755 1.00 55.31 178 ASN A N 1
ATOM 1381 C CA . ASN A 1 178 ? -22.065 7.357 37.739 1.00 55.31 178 ASN A CA 1
ATOM 1382 C C . ASN A 1 178 ? -21.002 6.245 37.834 1.00 55.31 178 ASN A C 1
ATOM 1384 O O . ASN A 1 178 ? -21.364 5.072 37.919 1.00 55.31 178 ASN A O 1
ATOM 1388 N N . ILE A 1 179 ? -19.709 6.585 37.788 1.00 50.12 179 ILE A N 1
ATOM 1389 C CA . ILE A 1 179 ? -18.587 5.642 37.896 1.00 50.12 179 ILE A CA 1
ATOM 1390 C C . ILE A 1 179 ? -17.430 6.367 38.602 1.00 50.12 179 ILE A C 1
ATOM 1392 O O . ILE A 1 179 ? -17.001 7.415 38.120 1.00 50.12 179 ILE A O 1
ATOM 1396 N N . SER A 1 180 ? -16.960 5.853 39.743 1.00 46.78 180 SER A N 1
ATOM 1397 C CA . SER A 1 180 ? -15.714 6.295 40.390 1.00 46.78 180 SER A CA 1
ATOM 1398 C C . SER A 1 180 ? -14.543 5.449 39.887 1.00 46.78 180 SER A C 1
ATOM 1400 O O . SER A 1 180 ? -14.756 4.260 39.642 1.00 46.78 180 SER A O 1
ATOM 1402 N N . GLU A 1 181 ? -13.361 6.066 39.740 1.00 42.31 181 GLU A N 1
ATOM 1403 C CA . GLU A 1 181 ? -12.079 5.398 39.419 1.00 42.31 181 GLU A CA 1
ATOM 1404 C C . GLU A 1 181 ? -11.858 4.085 40.183 1.00 42.31 181 GLU A C 1
ATOM 1406 O O . GLU A 1 181 ? -12.194 4.027 41.392 1.00 42.31 181 GLU A O 1
#

Foldseek 3Di:
DVVVLVVCLLCLLVVLVVVLVVLVVQLVVLLVVLVVLLVVLVVVVVVVVVVVVVVVPDPDDDPDDDDPPPDPVVVVVSVVSNVVSVVSNVVSLVCLVCLQVSLQVQLVSLVVQCVVDPDPVSNVSSVCRNNSSNVSSVVSSVVVNVCSVP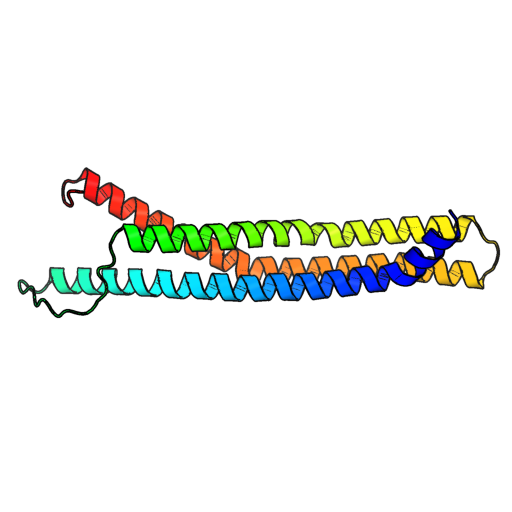GRVVSSVVSVVVVVVVVVVVVVCVVVVNDDD

Secondary structure (DSSP, 8-state):
-HHHHHHHHHHHHHHHHHHHHHHHHHHHHHHHHHHHHHHHHHHHHHHHHHHHHHTTT---------S----HHHHHHHHHHHHHHHHHHHHHHHHTTHHHHHHHHHHHHHHHHHTT---HHHHHHHHHHHHHHHHHHHHHHHHHHHHHHHTHHHHHHHHHHHHHHHHHHHHHHHHTTS---

pLDDT: mean 79.32, std 16.58, range [38.0, 96.12]